Protein AF-A0AA92UPF1-F1 (afdb_monomer_lite)

pLDDT: mean 90.96, std 10.11, range [48.41, 98.62]

Sequence (179 aa):
MKDSLWGAYSASGNKIIPLSYKKIVLPSERGCQDFWVMKSDSLFYHFNVTSQKIYDLGYEAVANFSKGIAHVRPVGMKIENSEVNRSQLFAPNTNHKDIASVNPEGRRECFGYLVNTNDVVLFDLPVSTTYVELVMEQLKKRGNRKLTEAEKKNILLDITKENRSYDLNSVLDEDEWNY

Organism: NCBI:txid165179

Secondary structure (DSSP, 8-state):
-BTTBEEEE-TTS-EEEEEEESEEEPPSSTT--EEEEE-TTS-EEEEETTTTEEEEEEEEEEPPPBTTEEEEEETT------HHHHHTTS-TT--HHHHHT--GGGGGGGEEEEEETTS-EEEEEEEETTTHHHHHHHHHHTTTPPPPHHHHHHHHHHHHGGG----TTS---GGG---

Structure (mmCIF, N/CA/C/O backbone):
dat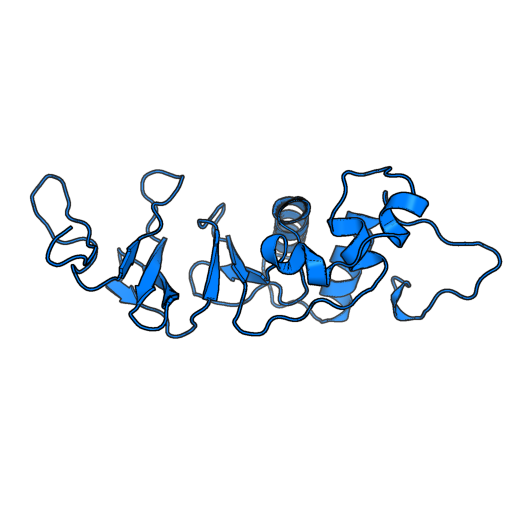a_AF-A0AA92UPF1-F1
#
_entry.id   AF-A0AA92UPF1-F1
#
loop_
_atom_site.group_PDB
_atom_site.id
_atom_site.type_symbol
_atom_site.label_atom_id
_atom_site.label_alt_id
_atom_site.label_comp_id
_atom_site.label_asym_id
_atom_site.label_entity_id
_atom_site.label_seq_id
_atom_site.pdbx_PDB_ins_code
_atom_site.Cartn_x
_atom_site.Cartn_y
_atom_site.Cartn_z
_atom_site.occupancy
_atom_site.B_iso_or_equiv
_atom_site.auth_seq_id
_atom_site.auth_comp_id
_atom_site.auth_asym_id
_atom_site.auth_atom_id
_atom_site.pdbx_PDB_model_num
ATOM 1 N N . MET A 1 1 ? -4.253 5.694 26.570 1.00 72.94 1 MET A N 1
ATOM 2 C CA . MET A 1 1 ? -3.942 4.252 26.653 1.00 72.94 1 MET A CA 1
ATOM 3 C C . MET A 1 1 ? -4.446 3.744 27.991 1.00 72.94 1 MET A C 1
ATOM 5 O O . MET A 1 1 ? -4.308 4.466 28.971 1.00 72.94 1 MET A O 1
ATOM 9 N N . LYS A 1 2 ? -5.051 2.560 28.033 1.00 77.62 2 LYS A N 1
ATOM 10 C CA . LYS A 1 2 ? -5.437 1.876 29.277 1.00 77.62 2 LYS A CA 1
ATOM 11 C C . LYS A 1 2 ? -5.239 0.385 29.053 1.00 77.62 2 LYS A C 1
ATOM 13 O O . LYS A 1 2 ? -5.556 -0.083 27.966 1.00 77.62 2 LYS A O 1
ATOM 18 N N . ASP A 1 3 ? -4.681 -0.328 30.024 1.00 87.69 3 ASP A N 1
ATOM 19 C CA . ASP A 1 3 ? -4.462 -1.781 29.939 1.00 87.69 3 ASP A CA 1
ATOM 20 C C . ASP A 1 3 ? -3.668 -2.200 28.683 1.00 87.69 3 ASP A C 1
ATOM 22 O O . ASP A 1 3 ? -3.914 -3.228 28.058 1.00 87.69 3 ASP A O 1
ATOM 26 N N . SER A 1 4 ? -2.713 -1.357 28.276 1.00 89.06 4 SER A N 1
ATOM 27 C CA . SER A 1 4 ? -1.938 -1.481 27.030 1.00 89.06 4 SER A CA 1
ATOM 28 C C . SER A 1 4 ? -2.751 -1.440 25.727 1.00 89.06 4 SER A C 1
ATOM 30 O O . SER A 1 4 ? -2.228 -1.750 24.656 1.00 89.06 4 SER A O 1
ATOM 32 N N . LEU A 1 5 ? -4.016 -1.030 25.798 1.00 93.69 5 LEU A N 1
ATOM 33 C CA . LEU A 1 5 ? -4.880 -0.796 24.652 1.00 93.69 5 LEU A CA 1
ATOM 34 C C . LEU A 1 5 ? -4.952 0.694 24.316 1.00 93.69 5 LEU A C 1
ATOM 36 O O . LEU A 1 5 ? -4.887 1.590 25.170 1.00 93.69 5 LEU A O 1
ATOM 40 N N . TRP A 1 6 ? -5.095 0.941 23.026 1.00 93.88 6 TRP A N 1
ATOM 41 C CA . TRP A 1 6 ?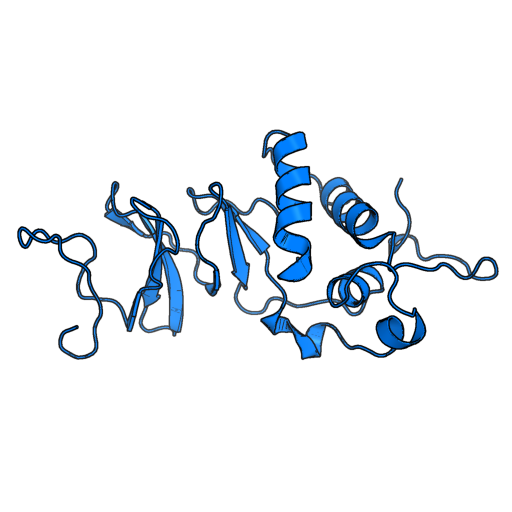 -5.201 2.233 22.386 1.00 93.88 6 TRP A CA 1
ATOM 42 C C . TRP A 1 6 ? -6.642 2.475 21.950 1.00 93.88 6 TRP A C 1
ATOM 44 O O . TRP A 1 6 ? -7.365 1.560 21.563 1.00 93.88 6 TRP A O 1
ATOM 54 N N . GLY A 1 7 ? -7.028 3.739 22.055 1.00 93.31 7 GLY A N 1
ATOM 55 C CA . GLY A 1 7 ? -8.305 4.321 21.671 1.00 93.31 7 GLY A CA 1
ATOM 56 C C . GLY A 1 7 ? -8.109 5.832 21.562 1.00 93.31 7 GLY A C 1
ATOM 57 O O . GLY A 1 7 ? -7.074 6.352 21.995 1.00 93.31 7 GLY A O 1
ATOM 58 N N . ALA A 1 8 ? -9.087 6.536 21.008 1.00 90.62 8 ALA A N 1
ATOM 59 C CA . ALA A 1 8 ? -9.037 7.983 20.831 1.00 90.62 8 ALA A CA 1
ATOM 60 C C . ALA A 1 8 ? -10.328 8.618 21.343 1.00 90.62 8 ALA A C 1
ATOM 62 O O . ALA A 1 8 ? -11.417 8.085 21.124 1.00 90.62 8 ALA A O 1
ATOM 63 N N . TYR A 1 9 ? -10.195 9.762 22.006 1.00 89.75 9 TYR A N 1
ATOM 64 C CA . TYR A 1 9 ? -11.305 10.563 22.509 1.00 89.75 9 TYR A CA 1
ATOM 65 C C . TYR A 1 9 ? -11.150 12.003 22.020 1.00 89.75 9 TYR A C 1
ATOM 67 O O . TYR A 1 9 ? -10.029 12.480 21.836 1.00 89.75 9 TYR A O 1
ATOM 75 N N . SER A 1 10 ? -12.265 12.696 21.806 1.00 86.38 10 SER A N 1
ATOM 76 C CA . SER A 1 10 ? -12.273 14.135 21.562 1.00 86.38 10 SER A CA 1
ATOM 77 C C . SER A 1 10 ? -11.866 14.893 22.828 1.00 86.38 10 SER A C 1
ATOM 79 O O . SER A 1 10 ? -11.920 14.361 23.939 1.00 86.38 10 SER A O 1
ATOM 81 N N . ALA A 1 11 ? -11.543 16.179 22.677 1.00 85.56 11 ALA A N 1
ATOM 82 C CA . ALA A 1 11 ? -11.290 17.066 23.815 1.00 85.56 11 ALA A CA 1
ATOM 83 C C . ALA A 1 11 ? -12.493 17.174 24.775 1.00 85.56 11 ALA A C 1
ATOM 85 O O . ALA A 1 11 ? -12.310 17.384 25.968 1.00 85.56 11 ALA A O 1
ATOM 86 N N . SER A 1 12 ? -13.718 16.983 24.270 1.00 90.88 12 SER A N 1
ATOM 87 C CA . SER A 1 12 ? -14.953 16.942 25.065 1.00 90.88 12 SER A CA 1
ATOM 88 C C . SER A 1 12 ? -15.221 15.586 25.734 1.00 90.88 12 SER A C 1
ATOM 90 O O . SER A 1 12 ? -16.276 15.406 26.334 1.00 90.88 12 SER A O 1
ATOM 92 N N . GLY A 1 13 ? -14.308 14.617 25.610 1.00 86.69 13 GLY A N 1
ATOM 93 C CA . GLY A 1 13 ? -14.442 13.281 26.197 1.00 86.69 13 GLY A CA 1
ATOM 94 C C . GLY A 1 13 ? -15.277 12.294 25.375 1.00 86.69 13 GLY A C 1
ATOM 95 O O . GLY A 1 13 ? -15.517 11.177 25.832 1.00 86.69 13 GLY A O 1
ATOM 96 N N . ASN A 1 14 ? -15.694 12.648 24.155 1.00 88.56 14 ASN A N 1
ATOM 97 C CA . ASN A 1 14 ? -16.444 11.735 23.290 1.00 88.56 14 ASN A CA 1
ATOM 98 C C . ASN A 1 14 ? -15.509 10.687 22.688 1.00 88.56 14 ASN A C 1
ATOM 100 O O . ASN A 1 14 ? -14.428 11.011 22.205 1.00 88.56 14 ASN A O 1
ATOM 104 N N . LYS A 1 15 ? -15.926 9.423 22.680 1.00 89.81 15 LYS A N 1
ATOM 105 C CA . LYS A 1 15 ? -15.147 8.328 22.091 1.00 89.81 15 LYS A CA 1
ATOM 106 C C . LYS A 1 15 ? -15.125 8.456 20.562 1.00 89.81 15 LYS A C 1
ATOM 108 O O . LYS A 1 15 ? -16.181 8.483 19.945 1.00 89.81 15 LYS A O 1
ATOM 113 N N . ILE A 1 16 ? -13.930 8.513 19.976 1.00 92.12 16 ILE A N 1
ATOM 114 C CA . ILE A 1 16 ? -13.694 8.563 18.520 1.00 92.12 16 ILE A CA 1
ATOM 115 C C . ILE A 1 16 ? -13.262 7.185 18.011 1.00 92.12 16 ILE A C 1
ATOM 117 O O . ILE A 1 16 ? -13.801 6.688 17.029 1.00 92.12 16 ILE A O 1
ATOM 121 N N . ILE A 1 17 ? -12.301 6.560 18.700 1.00 93.56 17 ILE A N 1
ATOM 122 C CA . ILE A 1 17 ? -11.833 5.197 18.420 1.00 93.56 17 ILE A CA 1
ATOM 123 C C . ILE A 1 17 ? -11.965 4.380 19.711 1.00 93.56 17 ILE A C 1
ATOM 125 O O . ILE A 1 17 ? -11.463 4.822 20.753 1.00 93.56 17 ILE A O 1
ATOM 129 N N . PRO A 1 18 ? -12.607 3.197 19.677 1.00 92.56 18 PRO A N 1
ATOM 130 C CA . PRO A 1 18 ? -12.701 2.310 20.830 1.00 92.56 18 PRO A CA 1
ATOM 131 C C . PRO A 1 18 ? -11.346 1.970 21.459 1.00 92.56 18 PRO A C 1
ATOM 133 O O . PRO A 1 18 ? -10.344 1.804 20.772 1.00 92.56 18 PRO A O 1
ATOM 136 N N . LEU A 1 19 ? -11.328 1.842 22.788 1.00 92.44 19 LEU A N 1
ATOM 137 C CA . LEU A 1 19 ? -10.153 1.447 23.568 1.00 92.44 19 LEU A CA 1
ATOM 138 C C . LEU A 1 19 ? -9.968 -0.078 23.527 1.00 92.44 19 LEU A C 1
ATOM 140 O O . LEU A 1 19 ? -10.140 -0.754 24.536 1.00 92.44 19 LEU A O 1
ATOM 144 N N . SER A 1 20 ? -9.704 -0.617 22.340 1.00 94.31 20 SER A N 1
ATOM 145 C CA . SER A 1 20 ? -9.681 -2.065 22.074 1.00 94.31 20 SER A CA 1
ATOM 146 C C . SER A 1 20 ? -8.499 -2.522 21.217 1.00 94.31 20 SER A C 1
ATOM 148 O O . SER A 1 20 ? -8.378 -3.711 20.934 1.00 94.31 20 SER A O 1
ATOM 150 N N . TYR A 1 21 ? -7.629 -1.605 20.788 1.00 96.06 21 TYR A N 1
ATOM 151 C CA . TYR A 1 21 ? -6.591 -1.890 19.793 1.00 96.06 21 TYR A CA 1
ATOM 152 C C . TYR A 1 21 ? -5.195 -1.917 20.408 1.00 96.06 21 TYR A C 1
ATOM 154 O O . TYR A 1 21 ? -4.917 -1.207 21.367 1.00 96.06 21 TYR A O 1
ATOM 162 N N . LYS A 1 22 ? -4.282 -2.714 19.853 1.00 96.94 22 LYS A N 1
ATOM 163 C CA . LYS A 1 22 ? -2.886 -2.781 20.319 1.00 96.94 22 LYS A CA 1
ATOM 164 C C . LYS A 1 22 ? -2.075 -1.553 19.923 1.00 96.94 22 LYS A C 1
ATOM 166 O O . LYS A 1 22 ? -1.153 -1.170 20.637 1.00 96.94 22 LYS A O 1
ATOM 171 N N . LYS A 1 23 ? -2.435 -0.926 18.805 1.00 95.94 23 LYS A N 1
ATOM 172 C CA . LYS A 1 23 ? -1.808 0.289 18.283 1.00 95.94 23 LYS A CA 1
ATOM 173 C C . LYS A 1 23 ? -2.810 1.055 17.426 1.00 95.94 23 LYS A C 1
ATOM 175 O O . LYS A 1 23 ? -3.689 0.449 16.820 1.00 95.94 23 LYS A O 1
ATOM 180 N N . ILE A 1 24 ? -2.649 2.371 17.356 1.00 95.81 24 ILE A N 1
ATOM 181 C CA . ILE A 1 24 ? -3.310 3.232 16.371 1.00 95.81 24 ILE A CA 1
ATOM 182 C C . ILE A 1 24 ? -2.202 3.963 15.613 1.00 95.81 24 ILE A C 1
ATOM 184 O O . ILE A 1 24 ? -1.291 4.509 16.239 1.00 95.81 24 ILE A O 1
ATOM 188 N N . VAL A 1 25 ? -2.250 3.950 14.283 1.00 95.31 25 VAL A N 1
ATOM 189 C CA . VAL A 1 25 ? -1.392 4.801 13.451 1.00 95.31 25 VAL A CA 1
ATOM 190 C C . VAL A 1 25 ? -2.065 6.160 13.357 1.00 95.31 25 VAL A C 1
ATOM 192 O O . VAL A 1 25 ? -3.206 6.269 12.909 1.00 95.31 25 VAL A O 1
ATOM 195 N N . LEU A 1 26 ? -1.377 7.187 13.850 1.00 90.12 26 LEU A N 1
ATOM 196 C CA . LEU A 1 26 ? -1.898 8.544 13.816 1.00 90.12 26 LEU A CA 1
ATOM 197 C C . LEU A 1 26 ? -1.763 9.108 12.394 1.00 90.12 26 LEU A C 1
ATOM 199 O O . LEU A 1 26 ? -0.669 9.020 11.822 1.00 90.12 26 LEU A O 1
ATOM 203 N N . PRO A 1 27 ? -2.833 9.701 11.836 1.00 86.38 27 PRO A N 1
ATOM 204 C CA . PRO A 1 27 ? -2.790 10.316 10.523 1.00 86.38 27 PRO A CA 1
ATOM 205 C C . PRO A 1 27 ? -1.808 11.488 10.521 1.00 86.38 27 PRO A C 1
ATOM 207 O O . PRO A 1 27 ? -1.659 12.203 11.513 1.00 86.38 27 PRO A O 1
ATOM 210 N N . SER A 1 28 ? -1.145 11.690 9.386 1.00 85.25 28 SER A N 1
ATOM 211 C CA . SER A 1 28 ? -0.236 12.817 9.155 1.00 85.25 28 SER A CA 1
ATOM 212 C C . SER A 1 28 ? -0.977 14.124 8.865 1.00 85.25 28 SER A C 1
ATOM 214 O O . SER A 1 28 ? -0.413 15.201 9.038 1.00 85.25 28 SER A O 1
ATOM 216 N N . GLU A 1 29 ? -2.238 14.039 8.442 1.00 83.69 29 GLU A N 1
ATOM 217 C CA . GLU A 1 29 ? -3.078 15.179 8.082 1.00 83.69 29 GLU A CA 1
ATOM 218 C C . GLU A 1 29 ? -4.171 15.410 9.146 1.00 83.69 29 GLU A C 1
ATOM 220 O O . GLU A 1 29 ? -4.653 14.484 9.808 1.00 83.69 29 GLU A O 1
ATOM 225 N N . ARG A 1 30 ? -4.561 16.675 9.353 1.00 83.00 30 ARG A N 1
ATOM 226 C CA . ARG A 1 30 ? -5.640 17.026 10.292 1.00 83.00 30 ARG A CA 1
ATOM 227 C C . ARG A 1 30 ? -7.000 16.690 9.688 1.00 83.00 30 ARG A C 1
ATOM 229 O O . ARG A 1 30 ? -7.217 16.880 8.500 1.00 83.00 30 ARG A O 1
ATOM 236 N N . GLY A 1 31 ? -7.942 16.280 10.535 1.00 83.06 31 GLY A N 1
ATOM 237 C CA . GLY A 1 31 ? -9.321 16.020 10.108 1.00 83.06 31 GLY A CA 1
ATOM 238 C C . GLY A 1 31 ? -9.500 14.734 9.297 1.00 83.06 31 GLY A C 1
ATOM 239 O O . GLY A 1 31 ? -10.574 14.531 8.735 1.00 83.06 31 GLY A O 1
ATOM 240 N N . CYS A 1 32 ? -8.485 13.863 9.247 1.00 87.88 32 CYS A N 1
ATOM 241 C CA . CYS A 1 32 ? -8.613 12.550 8.627 1.00 87.88 32 CYS A CA 1
ATOM 242 C C . CYS A 1 32 ? -9.728 11.736 9.273 1.00 87.88 32 CYS A C 1
ATOM 244 O O . CYS A 1 32 ? -9.895 11.736 10.494 1.00 87.88 32 CYS A O 1
ATOM 246 N N . GLN A 1 33 ? -10.458 11.015 8.427 1.00 93.56 33 GLN A N 1
ATOM 247 C CA . GLN A 1 33 ? -11.506 10.096 8.854 1.00 93.56 33 GLN A CA 1
ATOM 248 C C . GLN A 1 33 ? -11.011 8.647 8.884 1.00 93.56 33 GLN A C 1
ATOM 250 O O . GLN A 1 33 ? -11.618 7.801 9.533 1.00 93.56 33 GLN A O 1
ATOM 255 N N . ASP A 1 34 ? -9.895 8.374 8.215 1.00 95.75 34 ASP A N 1
ATOM 256 C CA . ASP A 1 34 ? -9.373 7.038 7.972 1.00 95.75 34 ASP A CA 1
ATOM 257 C C . ASP A 1 34 ? -8.098 6.808 8.780 1.00 95.75 34 ASP A C 1
ATOM 259 O O . ASP A 1 34 ? -7.128 7.563 8.689 1.00 95.75 34 ASP A O 1
ATOM 263 N N . PHE A 1 35 ? -8.129 5.765 9.602 1.00 96.56 35 PHE A N 1
ATOM 264 C CA . PHE A 1 35 ? -7.074 5.401 10.538 1.00 96.56 35 PHE A CA 1
ATOM 265 C C . PHE A 1 35 ? -6.697 3.940 10.344 1.00 96.56 35 PHE A C 1
ATOM 267 O O . PHE A 1 35 ? -7.523 3.121 9.946 1.00 96.56 35 PHE A O 1
ATOM 274 N N . TRP A 1 36 ? -5.470 3.597 10.723 1.00 97.81 36 TRP A N 1
ATOM 275 C CA . TRP A 1 36 ? -5.073 2.203 10.876 1.00 97.81 36 TRP A CA 1
ATOM 276 C C . TRP A 1 36 ? -5.051 1.820 12.346 1.00 97.81 36 TRP A C 1
ATOM 278 O O . TRP A 1 36 ? -4.413 2.484 13.167 1.00 97.81 36 TRP A O 1
ATOM 288 N N . VAL A 1 37 ? -5.720 0.723 12.678 1.00 97.69 37 VAL A N 1
ATOM 289 C CA . VAL A 1 37 ? -5.753 0.162 14.029 1.00 97.69 37 VAL A CA 1
ATOM 290 C C . VAL A 1 37 ? -5.193 -1.253 14.012 1.00 97.69 37 VAL A C 1
ATOM 292 O O . VAL A 1 37 ? -5.520 -2.045 13.137 1.00 97.69 37 VAL A O 1
ATOM 295 N N . MET A 1 38 ? -4.328 -1.583 14.966 1.00 98.06 38 MET A N 1
ATOM 296 C CA . MET A 1 38 ? -3.745 -2.920 15.074 1.00 98.06 38 MET A CA 1
ATOM 297 C C . MET A 1 38 ? -4.563 -3.782 16.035 1.00 98.06 38 MET A C 1
ATOM 299 O O . MET A 1 38 ? -4.809 -3.368 17.176 1.00 98.06 38 MET A O 1
ATOM 303 N N . LYS A 1 39 ? -4.959 -4.981 15.600 1.00 96.06 39 LYS A N 1
ATOM 304 C CA . LYS A 1 39 ? -5.641 -5.971 16.451 1.00 96.06 39 LYS A CA 1
ATOM 305 C C . LYS A 1 39 ? -4.624 -6.895 17.142 1.00 96.06 39 LYS A C 1
ATOM 307 O O . LYS A 1 39 ? -3.417 -6.668 17.115 1.00 96.06 39 LYS A O 1
ATOM 312 N N . SER A 1 40 ? -5.115 -7.904 17.857 1.00 95.69 40 SER A N 1
ATOM 313 C CA . SER A 1 40 ? -4.289 -8.860 18.609 1.00 95.69 40 SER A CA 1
ATOM 314 C C . SER A 1 40 ? -3.460 -9.799 17.732 1.00 95.69 40 SER A C 1
ATOM 316 O O . SER A 1 40 ? -2.469 -10.340 18.205 1.00 95.69 40 SER A O 1
ATOM 318 N N . ASP A 1 41 ? -3.849 -9.978 16.474 1.00 96.81 41 ASP A N 1
ATOM 319 C CA . ASP A 1 41 ? -3.129 -10.754 15.456 1.00 96.81 41 ASP A CA 1
ATOM 320 C C . ASP A 1 41 ? -1.916 -10.012 14.871 1.00 96.81 41 ASP A C 1
ATOM 322 O O . ASP A 1 41 ? -1.246 -10.533 13.986 1.00 96.81 41 ASP A O 1
ATOM 326 N N . SER A 1 42 ? -1.612 -8.811 15.379 1.00 96.81 42 SER A N 1
ATOM 327 C CA . SER A 1 42 ? -0.515 -7.954 14.916 1.00 96.81 42 SER A CA 1
ATOM 328 C C . SER A 1 42 ? -0.674 -7.427 13.484 1.00 96.81 42 SER A C 1
ATOM 330 O O . SER A 1 42 ? 0.282 -6.882 12.935 1.00 96.81 42 SER A O 1
ATOM 332 N N . LEU A 1 43 ? -1.877 -7.513 12.906 1.00 98.44 43 LEU A N 1
ATOM 333 C CA . LEU A 1 43 ? -2.216 -6.893 11.627 1.00 98.44 43 LEU A CA 1
ATOM 334 C C . LEU A 1 43 ? -2.903 -5.542 11.832 1.00 98.44 43 LEU A C 1
ATOM 336 O O . LEU A 1 43 ? -3.584 -5.299 12.836 1.00 98.44 43 LEU A O 1
ATOM 340 N N . PHE A 1 44 ? -2.714 -4.656 10.860 1.00 98.56 44 PHE A N 1
ATOM 341 C CA . PHE 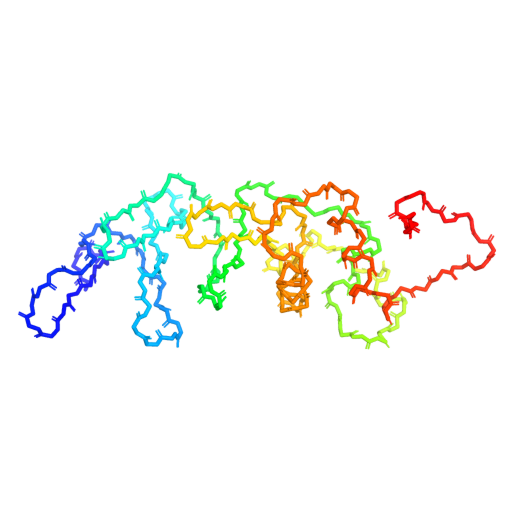A 1 44 ? -3.356 -3.354 10.767 1.00 98.56 44 PHE A CA 1
ATOM 342 C C . PHE A 1 44 ? -4.635 -3.443 9.943 1.00 98.56 44 PHE A C 1
ATOM 344 O O . PHE A 1 44 ? -4.640 -4.008 8.856 1.00 98.56 44 PHE A O 1
ATOM 351 N N . TYR A 1 45 ? -5.693 -2.823 10.450 1.00 98.31 45 TYR A N 1
ATOM 352 C CA . TYR A 1 45 ? -7.019 -2.790 9.849 1.00 98.31 45 TYR A CA 1
ATOM 353 C C . TYR A 1 45 ? -7.453 -1.349 9.634 1.00 98.31 45 TYR A C 1
ATOM 355 O O . TYR A 1 45 ? -7.198 -0.485 10.482 1.00 98.31 45 TYR A O 1
ATOM 363 N N . HIS A 1 46 ? -8.119 -1.094 8.511 1.00 98.00 46 HIS A N 1
ATOM 364 C CA . HIS A 1 46 ? -8.673 0.218 8.214 1.00 98.00 46 HIS A CA 1
ATOM 365 C C . HIS A 1 46 ? -9.890 0.474 9.108 1.00 98.00 46 HIS A C 1
ATOM 367 O O . HIS A 1 46 ? -10.821 -0.331 9.175 1.00 98.00 46 HIS A O 1
ATOM 373 N N . PHE A 1 47 ? -9.873 1.595 9.822 1.00 97.31 47 PHE A N 1
ATOM 374 C CA . PHE A 1 47 ? -10.971 2.084 10.642 1.00 97.31 47 PHE A CA 1
ATOM 375 C C . PHE A 1 47 ? -11.387 3.475 10.171 1.00 97.31 47 PHE A C 1
ATOM 377 O O . PHE A 1 47 ? -10.575 4.402 10.161 1.00 97.31 47 PHE A O 1
ATOM 384 N N . ASN A 1 48 ? -12.662 3.638 9.833 1.00 96.50 48 ASN A N 1
ATOM 385 C CA . ASN A 1 48 ? -13.231 4.933 9.494 1.00 96.50 48 ASN A CA 1
ATOM 386 C C . ASN A 1 48 ? -13.982 5.508 10.707 1.00 96.50 48 ASN A C 1
ATOM 388 O O . ASN A 1 48 ? -14.996 4.959 11.138 1.00 96.50 48 ASN A O 1
ATOM 392 N N . VAL A 1 49 ? -13.507 6.627 11.263 1.00 94.06 49 VAL A N 1
ATOM 393 C CA . VAL A 1 49 ? -14.061 7.208 12.502 1.00 94.06 49 VAL A CA 1
ATOM 394 C C . VAL A 1 49 ? -15.445 7.823 12.316 1.00 94.06 49 VAL A C 1
ATOM 396 O O . VAL A 1 49 ? -16.206 7.889 13.277 1.00 94.06 49 VAL A O 1
ATOM 399 N N . THR A 1 50 ? -15.802 8.257 11.107 1.00 92.94 50 THR A N 1
ATOM 400 C CA . THR A 1 50 ? -17.112 8.872 10.845 1.00 92.94 50 THR A CA 1
ATOM 401 C C . THR A 1 50 ? -18.211 7.817 10.827 1.00 92.94 50 THR A C 1
ATOM 403 O O . THR A 1 50 ? -19.231 7.967 11.492 1.00 92.94 50 THR A O 1
ATOM 406 N N . SER A 1 51 ? -17.988 6.726 10.094 1.00 94.94 51 SER A N 1
ATOM 407 C CA . SER A 1 51 ? -18.929 5.601 10.006 1.00 94.94 51 SER A CA 1
ATOM 408 C C . SER A 1 51 ? -18.789 4.596 11.151 1.00 94.94 51 SER A C 1
ATOM 410 O O . SER A 1 51 ? -19.629 3.710 11.278 1.00 94.94 51 SER A O 1
ATOM 412 N N . GLN A 1 52 ? -17.730 4.709 11.965 1.00 94.00 52 GLN A N 1
ATOM 413 C CA . GLN A 1 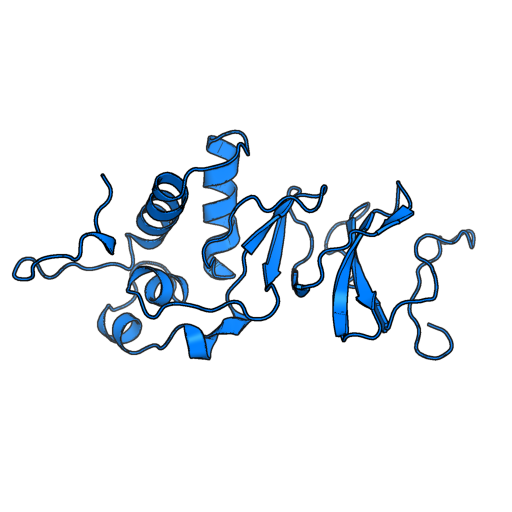52 ? -17.331 3.720 12.977 1.00 94.00 52 GLN A CA 1
ATOM 414 C C . GLN A 1 52 ? -17.115 2.309 12.392 1.00 94.00 52 GLN A C 1
ATOM 416 O O . GLN A 1 52 ? -17.178 1.309 13.109 1.00 94.00 52 GLN A O 1
ATOM 421 N N . LYS A 1 53 ? -16.852 2.218 11.083 1.00 95.88 53 LYS A N 1
ATOM 422 C CA . LYS A 1 53 ? -16.635 0.959 10.373 1.00 95.88 53 LYS A CA 1
ATOM 423 C C . LYS A 1 53 ? -15.183 0.518 10.507 1.00 95.88 53 LYS A C 1
ATOM 425 O O . LYS A 1 53 ? -14.268 1.308 10.285 1.00 95.88 53 LYS A O 1
ATOM 430 N N . ILE A 1 54 ? -14.990 -0.765 10.798 1.00 97.00 54 ILE A N 1
ATOM 431 C CA . ILE A 1 54 ? -13.717 -1.461 10.622 1.00 97.00 54 ILE A CA 1
ATOM 432 C C . ILE A 1 54 ? -13.824 -2.385 9.412 1.00 97.00 54 ILE A C 1
ATOM 434 O O . ILE A 1 54 ? -14.858 -3.025 9.224 1.00 97.00 54 ILE A O 1
ATOM 438 N N . TYR A 1 55 ? -12.787 -2.420 8.585 1.00 97.31 55 TYR A N 1
ATOM 439 C CA . TYR A 1 55 ? -12.706 -3.337 7.454 1.00 97.31 55 TYR A CA 1
ATOM 440 C C . TYR A 1 55 ? -12.028 -4.650 7.862 1.00 97.31 55 TYR A C 1
ATOM 442 O O . TYR A 1 55 ? -11.327 -4.718 8.878 1.00 97.31 55 TYR A O 1
ATOM 450 N N . ASP A 1 56 ? -12.287 -5.703 7.090 1.00 95.81 56 ASP A N 1
ATOM 451 C CA . ASP A 1 56 ? -11.898 -7.073 7.438 1.00 95.81 56 ASP A CA 1
ATOM 452 C C . ASP A 1 56 ? -10.507 -7.457 6.926 1.00 95.81 56 ASP A C 1
ATOM 454 O O . ASP A 1 56 ? -9.920 -8.411 7.435 1.00 95.81 56 ASP A O 1
ATOM 458 N N . LEU A 1 57 ? -9.960 -6.731 5.945 1.00 96.50 57 LEU A N 1
ATOM 459 C CA . LEU A 1 57 ? -8.645 -7.035 5.395 1.00 96.50 57 LEU A CA 1
ATOM 460 C C . LEU A 1 57 ? -7.542 -6.477 6.307 1.00 96.50 57 LEU A C 1
ATOM 462 O O . LEU A 1 57 ? -7.498 -5.288 6.620 1.00 96.50 57 LEU A O 1
ATOM 466 N N . GLY A 1 58 ? -6.670 -7.375 6.769 1.00 97.75 58 GLY A N 1
ATOM 467 C CA . GLY A 1 58 ? -5.530 -7.055 7.623 1.00 97.75 58 GLY A CA 1
ATOM 468 C C . GLY A 1 58 ? -4.222 -6.960 6.835 1.00 97.75 58 GLY A C 1
ATOM 469 O O . GLY A 1 58 ? -3.944 -7.791 5.969 1.00 97.75 58 GLY A O 1
ATOM 470 N N . TYR A 1 59 ? -3.386 -5.981 7.181 1.00 98.44 59 TYR A N 1
ATOM 471 C CA . TYR A 1 59 ? -2.091 -5.723 6.545 1.00 98.44 59 TYR A CA 1
ATOM 472 C C . TYR A 1 59 ? -0.937 -5.814 7.549 1.00 98.44 59 TYR A C 1
ATOM 474 O O . TYR A 1 59 ? -1.079 -5.446 8.714 1.00 98.44 59 TYR A O 1
ATOM 482 N N . GLU A 1 60 ? 0.235 -6.267 7.106 1.00 98.06 60 GLU A N 1
ATOM 483 C CA . GLU A 1 60 ? 1.442 -6.371 7.944 1.00 98.06 60 GLU A CA 1
ATOM 484 C C . GLU A 1 60 ? 2.087 -5.005 8.207 1.00 98.06 60 GLU A C 1
ATOM 486 O O . GLU A 1 60 ? 2.726 -4.788 9.236 1.00 98.06 60 GLU A O 1
ATOM 491 N N . ALA A 1 61 ? 1.969 -4.089 7.248 1.00 97.75 61 ALA A N 1
ATOM 492 C CA . ALA A 1 61 ? 2.473 -2.728 7.349 1.00 97.75 61 ALA A CA 1
ATOM 493 C C . ALA A 1 61 ? 1.575 -1.782 6.558 1.00 97.75 61 ALA A C 1
ATOM 495 O O . ALA A 1 61 ? 0.970 -2.176 5.564 1.00 97.75 61 ALA A O 1
ATOM 496 N N . VAL A 1 62 ? 1.491 -0.537 7.013 1.00 98.25 62 VAL A N 1
ATOM 497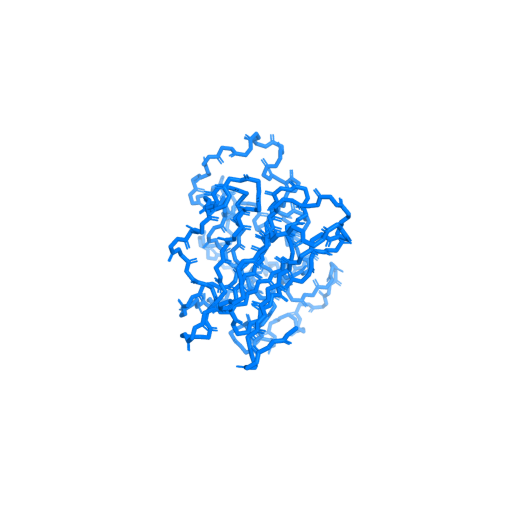 C CA . VAL A 1 62 ? 0.598 0.476 6.452 1.00 98.25 62 VAL A CA 1
ATOM 498 C C . VAL A 1 62 ? 1.241 1.854 6.553 1.00 98.25 62 VAL A C 1
ATOM 500 O O . VAL A 1 62 ? 1.878 2.180 7.559 1.00 98.25 62 VAL A O 1
ATOM 503 N N . ALA A 1 63 ? 1.043 2.668 5.525 1.00 96.94 63 ALA A N 1
ATOM 504 C CA . ALA A 1 63 ? 1.254 4.107 5.547 1.00 96.94 63 ALA A CA 1
ATOM 505 C C . ALA A 1 63 ? -0.086 4.829 5.761 1.00 96.94 63 ALA A C 1
ATOM 507 O O . ALA A 1 63 ? -1.156 4.284 5.487 1.00 96.94 63 ALA A O 1
ATOM 508 N N . ASN A 1 64 ? -0.039 6.072 6.242 1.00 96.44 64 ASN A N 1
ATOM 509 C CA . ASN A 1 64 ? -1.240 6.901 6.340 1.00 96.44 64 ASN A CA 1
ATOM 510 C C . ASN A 1 64 ? -1.892 7.097 4.966 1.00 96.44 64 ASN A C 1
ATOM 512 O O . ASN A 1 64 ? -1.205 7.152 3.947 1.00 96.44 64 ASN A O 1
ATOM 516 N N . PHE A 1 65 ? -3.216 7.252 4.954 1.00 95.12 65 PHE A N 1
ATOM 517 C CA . PHE A 1 65 ? -3.912 7.707 3.758 1.00 95.12 65 PHE A CA 1
ATOM 518 C C . PHE A 1 65 ? -3.413 9.104 3.381 1.00 95.12 65 PHE A C 1
ATOM 520 O O . PHE A 1 65 ? -3.410 10.009 4.214 1.00 95.12 65 PHE A O 1
ATOM 527 N N . SER A 1 66 ? -3.032 9.278 2.120 1.00 92.56 66 SER A N 1
ATOM 528 C CA . SER A 1 66 ? -2.748 10.571 1.506 1.00 92.56 66 SER A CA 1
ATOM 529 C C . SER A 1 66 ? -3.493 10.658 0.182 1.00 92.56 66 SER A C 1
ATOM 531 O O . SER A 1 66 ? -3.523 9.703 -0.595 1.00 92.56 66 SER A O 1
ATOM 533 N N . LYS A 1 67 ? -4.168 11.787 -0.067 1.00 91.00 67 LYS A N 1
ATOM 534 C CA . LYS A 1 67 ? -5.018 11.983 -1.262 1.00 91.00 67 LYS A CA 1
ATOM 535 C C . LYS A 1 67 ? -6.028 10.831 -1.473 1.00 91.00 67 LYS A C 1
ATOM 537 O O . LYS A 1 67 ? -6.349 10.479 -2.605 1.00 91.00 67 LYS A O 1
ATOM 542 N N . GLY A 1 68 ? -6.519 10.244 -0.376 1.00 92.19 68 GLY A N 1
ATOM 543 C CA . GLY A 1 68 ? -7.490 9.144 -0.379 1.00 92.19 68 GLY A CA 1
ATOM 544 C C . GLY A 1 68 ? -6.925 7.755 -0.702 1.00 92.19 68 GLY A C 1
ATOM 545 O O . GLY A 1 68 ? -7.710 6.836 -0.930 1.00 92.19 68 GLY A O 1
ATOM 546 N N . ILE A 1 69 ? -5.599 7.589 -0.734 1.00 95.12 69 ILE A N 1
ATOM 547 C CA . ILE A 1 69 ? -4.921 6.319 -1.024 1.00 95.12 69 ILE A CA 1
ATOM 548 C C . ILE A 1 69 ? -3.898 6.030 0.075 1.00 95.12 69 ILE A C 1
ATOM 550 O O . ILE A 1 69 ? -3.209 6.936 0.538 1.00 95.12 69 ILE A O 1
ATOM 554 N N . ALA A 1 70 ? -3.784 4.774 0.489 1.00 97.12 70 ALA A N 1
ATOM 555 C CA . ALA A 1 70 ? -2.746 4.306 1.396 1.00 97.12 70 ALA A CA 1
ATOM 556 C C . ALA A 1 70 ? -1.876 3.246 0.721 1.00 97.12 70 ALA A C 1
ATOM 558 O O . ALA A 1 70 ? -2.360 2.428 -0.063 1.00 97.12 70 ALA A O 1
ATOM 559 N N . HIS A 1 71 ? -0.591 3.257 1.070 1.00 98.31 71 HIS A N 1
ATOM 560 C CA . HIS A 1 71 ? 0.352 2.197 0.737 1.00 98.31 71 HIS A CA 1
ATOM 561 C C . HIS A 1 71 ? 0.349 1.155 1.852 1.00 98.31 71 HIS A C 1
ATOM 563 O O . HIS A 1 71 ? 0.526 1.496 3.023 1.00 98.31 71 HIS A O 1
ATOM 569 N N . VAL A 1 72 ? 0.085 -0.100 1.506 1.00 98.62 72 VAL A N 1
ATOM 570 C CA . VAL A 1 72 ? -0.131 -1.179 2.474 1.00 98.62 72 VAL A CA 1
ATOM 571 C C . VAL A 1 72 ? 0.575 -2.445 2.030 1.00 98.62 72 VAL A C 1
ATOM 573 O O . VAL A 1 72 ? 0.570 -2.788 0.854 1.00 98.62 72 VAL A O 1
ATOM 576 N N . ARG A 1 73 ? 1.159 -3.189 2.961 1.00 98.25 73 ARG A N 1
ATOM 577 C CA . ARG A 1 73 ? 1.784 -4.477 2.666 1.00 98.25 73 ARG A CA 1
ATOM 578 C C . ARG A 1 73 ? 0.894 -5.613 3.165 1.00 98.25 73 ARG A C 1
ATOM 580 O O . ARG A 1 73 ? 0.749 -5.755 4.383 1.00 98.25 73 ARG A O 1
ATOM 587 N N . PRO A 1 74 ? 0.297 -6.422 2.275 1.00 97.44 74 PRO A N 1
ATOM 588 C CA . PRO A 1 74 ? -0.509 -7.561 2.691 1.00 97.44 74 PRO A CA 1
ATOM 589 C C . PRO A 1 74 ? 0.351 -8.703 3.232 1.00 97.44 74 PRO A C 1
ATOM 591 O O . PRO A 1 74 ? 1.557 -8.785 2.979 1.00 97.44 74 PRO A O 1
ATOM 594 N N . VAL A 1 75 ? -0.302 -9.601 3.970 1.00 96.31 75 VAL A N 1
ATOM 595 C CA . VAL A 1 75 ? 0.336 -10.799 4.519 1.00 96.31 75 VAL A CA 1
ATOM 596 C C . VAL A 1 75 ? 0.867 -11.682 3.400 1.00 96.31 75 VAL A C 1
ATOM 598 O O . VAL A 1 75 ? 0.151 -11.990 2.450 1.00 96.31 75 VAL A O 1
ATOM 601 N N . GLY A 1 76 ? 2.132 -12.089 3.514 1.00 94.69 76 GLY A N 1
ATOM 602 C CA . GLY A 1 76 ? 2.749 -12.999 2.547 1.00 94.69 76 GLY A CA 1
ATOM 603 C C . GLY A 1 76 ? 2.976 -12.411 1.150 1.00 94.69 76 GLY A C 1
ATOM 604 O O . GLY A 1 76 ? 3.212 -13.178 0.218 1.00 94.69 76 GLY A O 1
ATOM 605 N N . MET A 1 77 ? 2.924 -11.080 0.992 1.00 96.38 77 MET A N 1
ATOM 606 C CA . MET A 1 77 ? 3.344 -10.408 -0.242 1.00 96.38 77 MET A CA 1
ATOM 607 C C . MET A 1 77 ? 4.733 -10.900 -0.659 1.00 96.38 77 MET A C 1
ATOM 609 O O . MET A 1 77 ? 5.650 -10.869 0.163 1.00 96.38 77 MET A O 1
ATOM 613 N N . LYS A 1 78 ? 4.873 -11.306 -1.922 1.00 95.19 78 LYS A N 1
ATOM 614 C CA . LYS A 1 78 ? 6.143 -11.694 -2.544 1.00 95.19 78 LYS A CA 1
ATOM 615 C C . LYS A 1 78 ? 6.553 -10.652 -3.571 1.00 95.19 78 LYS A C 1
ATOM 617 O O . LYS A 1 78 ? 5.689 -10.098 -4.255 1.00 95.19 78 LYS A O 1
ATOM 622 N N . ILE A 1 79 ? 7.851 -10.425 -3.703 1.00 96.94 79 ILE A N 1
ATOM 623 C CA . ILE A 1 79 ? 8.411 -9.528 -4.706 1.00 96.94 79 ILE A CA 1
ATOM 624 C C . ILE A 1 79 ? 9.311 -10.341 -5.618 1.00 96.94 79 ILE A C 1
ATOM 626 O O . ILE A 1 79 ? 10.347 -10.868 -5.219 1.00 96.94 79 ILE A O 1
ATOM 630 N N . GLU A 1 80 ? 8.898 -10.440 -6.873 1.00 95.38 80 GLU A N 1
ATOM 631 C CA . GLU A 1 80 ? 9.714 -11.065 -7.898 1.00 95.38 80 GLU A CA 1
ATOM 632 C C . GLU A 1 80 ? 11.007 -10.276 -8.127 1.00 95.38 80 GLU A C 1
ATOM 634 O O . GLU A 1 80 ? 11.008 -9.041 -8.139 1.00 95.38 80 GLU A O 1
ATOM 639 N N . ASN A 1 81 ? 12.107 -10.993 -8.354 1.00 95.00 81 ASN A N 1
ATOM 640 C CA . ASN A 1 81 ? 13.397 -10.400 -8.684 1.00 95.00 81 ASN A CA 1
ATOM 641 C C . ASN A 1 81 ? 13.485 -10.007 -10.173 1.00 95.00 81 ASN A C 1
ATOM 643 O O . ASN A 1 81 ? 14.300 -10.549 -10.918 1.00 95.00 81 ASN A O 1
ATOM 647 N N . SER A 1 82 ? 12.641 -9.061 -10.587 1.00 92.75 82 SER A N 1
ATOM 648 C CA . SER A 1 82 ? 12.625 -8.475 -11.932 1.00 92.75 82 SER A CA 1
ATOM 649 C C . SER A 1 82 ? 13.398 -7.155 -11.984 1.00 92.75 82 SER A C 1
ATOM 651 O O . SER A 1 82 ? 13.567 -6.484 -10.960 1.00 92.75 82 SER A O 1
ATOM 653 N N . GLU A 1 83 ? 13.843 -6.740 -13.177 1.00 91.44 83 GLU A N 1
ATOM 654 C CA . GLU A 1 83 ? 14.473 -5.424 -13.357 1.00 91.44 83 GLU A CA 1
ATOM 655 C C . GLU A 1 83 ? 13.549 -4.298 -12.883 1.00 91.44 83 GLU A C 1
ATOM 657 O O . GLU A 1 83 ? 13.985 -3.437 -12.127 1.00 91.44 83 GLU A O 1
ATOM 662 N N . VAL A 1 84 ? 12.251 -4.373 -13.193 1.00 93.94 84 VAL A N 1
ATOM 663 C CA . VAL A 1 84 ? 11.243 -3.402 -12.737 1.00 93.94 84 VAL A CA 1
ATOM 664 C C . VAL A 1 84 ? 11.244 -3.251 -11.217 1.00 93.94 84 VAL A C 1
ATOM 666 O O . VAL A 1 84 ? 11.315 -2.132 -10.708 1.00 93.94 84 VAL A O 1
ATOM 669 N N . ASN A 1 85 ? 11.194 -4.355 -10.467 1.00 96.00 85 ASN A N 1
ATOM 670 C CA . ASN A 1 85 ? 11.174 -4.294 -9.005 1.00 96.00 85 ASN A CA 1
ATOM 671 C C . ASN A 1 85 ? 12.516 -3.829 -8.429 1.00 96.00 85 ASN A C 1
ATOM 673 O O . ASN A 1 85 ? 12.526 -3.086 -7.448 1.00 96.00 85 ASN A O 1
ATOM 677 N N . ARG A 1 86 ? 13.647 -4.193 -9.046 1.00 96.25 86 ARG A N 1
ATOM 678 C CA . ARG A 1 86 ? 14.966 -3.674 -8.648 1.00 96.25 86 ARG A CA 1
ATOM 679 C C . ARG A 1 86 ? 15.069 -2.166 -8.875 1.00 96.25 86 ARG A C 1
ATOM 681 O O . ARG A 1 86 ? 15.468 -1.446 -7.962 1.00 96.25 86 ARG A O 1
ATOM 688 N N . SER A 1 87 ? 14.646 -1.668 -10.037 1.00 95.69 87 SER A N 1
ATOM 689 C CA . SER A 1 87 ? 14.703 -0.245 -10.400 1.00 95.69 87 SER A CA 1
ATOM 690 C C . SER A 1 87 ? 13.882 0.642 -9.462 1.00 95.69 87 SER A C 1
ATOM 692 O O . SER A 1 87 ? 14.268 1.784 -9.212 1.00 95.69 87 SER A O 1
ATOM 694 N N . GLN A 1 88 ? 12.792 0.121 -8.886 1.00 96.69 88 GLN A N 1
ATOM 695 C CA . GLN A 1 88 ? 11.972 0.851 -7.913 1.00 96.69 88 GLN A CA 1
ATOM 696 C C . GLN A 1 88 ? 12.702 1.184 -6.595 1.00 96.69 88 GLN A C 1
ATOM 698 O O . GLN A 1 88 ? 12.219 2.014 -5.821 1.00 96.69 88 GLN A O 1
ATOM 703 N N . LEU A 1 89 ? 13.840 0.550 -6.298 1.00 95.75 89 LEU A N 1
ATOM 704 C CA . LEU A 1 89 ? 14.608 0.795 -5.070 1.00 95.75 89 LEU A CA 1
ATOM 705 C C . LEU A 1 89 ? 15.557 1.994 -5.157 1.00 95.75 89 LEU A C 1
ATOM 707 O O . LEU A 1 89 ? 16.181 2.345 -4.154 1.00 95.75 89 LEU A O 1
ATOM 711 N N . PHE A 1 90 ? 15.661 2.627 -6.324 1.00 94.81 90 PHE A N 1
ATOM 712 C CA . PHE A 1 90 ? 16.654 3.659 -6.587 1.00 94.81 90 PHE A CA 1
ATOM 713 C C . PHE A 1 90 ? 16.026 4.934 -7.144 1.00 94.81 90 PHE A C 1
ATOM 715 O O . PHE A 1 90 ? 14.937 4.919 -7.713 1.00 94.81 90 PHE A O 1
ATOM 722 N N . ALA A 1 91 ? 16.734 6.052 -6.984 1.00 90.88 91 ALA A N 1
ATOM 723 C CA . ALA A 1 91 ? 16.388 7.298 -7.657 1.00 90.88 91 ALA A CA 1
ATOM 724 C C . ALA A 1 91 ? 16.630 7.170 -9.174 1.00 90.88 91 ALA A C 1
ATOM 726 O O . ALA A 1 91 ? 17.425 6.316 -9.576 1.00 90.88 91 ALA A O 1
ATOM 727 N N . PRO A 1 92 ? 15.982 7.990 -10.017 1.00 89.62 92 PRO A N 1
ATOM 728 C CA . PRO A 1 92 ? 16.194 7.950 -11.461 1.00 89.62 92 PRO A CA 1
ATOM 729 C C . PRO A 1 92 ? 17.660 8.147 -11.879 1.00 89.62 92 PRO A C 1
ATOM 731 O O . PRO A 1 92 ? 18.397 8.884 -11.223 1.00 89.62 92 PRO A O 1
ATOM 734 N N . ASN A 1 93 ? 18.054 7.550 -13.009 1.00 89.62 93 ASN A N 1
ATOM 735 C CA . ASN A 1 93 ? 19.408 7.574 -13.578 1.00 89.62 93 ASN A CA 1
ATOM 736 C C . ASN A 1 93 ? 20.486 6.902 -12.702 1.00 89.62 93 ASN A C 1
ATOM 738 O O . ASN A 1 93 ? 21.661 7.276 -12.750 1.00 89.62 93 ASN A O 1
ATOM 742 N N . THR A 1 94 ? 20.106 5.905 -11.898 1.00 92.12 94 THR A N 1
ATOM 743 C CA . THR A 1 94 ? 21.066 5.102 -11.124 1.00 92.12 94 THR A CA 1
ATOM 744 C C . THR A 1 94 ? 21.836 4.134 -12.028 1.00 92.12 94 THR A C 1
ATOM 746 O O . THR A 1 94 ? 21.320 3.651 -13.033 1.00 92.12 94 THR A O 1
ATOM 749 N N . ASN A 1 95 ? 23.090 3.832 -11.674 1.00 90.56 95 ASN A N 1
ATOM 750 C CA . ASN A 1 95 ? 23.922 2.900 -12.431 1.00 90.56 95 ASN A CA 1
ATOM 751 C C . ASN A 1 95 ? 23.284 1.501 -12.481 1.00 90.56 95 ASN A C 1
ATOM 753 O O . ASN A 1 95 ? 22.967 0.911 -11.449 1.00 90.56 95 ASN A O 1
ATOM 757 N N . HIS A 1 96 ? 23.163 0.936 -13.683 1.00 89.19 96 HIS A N 1
ATOM 758 C CA . HIS A 1 96 ? 22.536 -0.369 -13.880 1.00 89.19 96 HIS A CA 1
ATOM 759 C C . HIS A 1 96 ? 23.235 -1.511 -13.122 1.00 89.19 96 HIS A C 1
ATOM 761 O O . HIS A 1 96 ? 22.570 -2.442 -12.680 1.00 89.19 96 HIS A O 1
ATOM 767 N N . LYS A 1 97 ? 24.555 -1.439 -12.895 1.00 90.94 97 LYS A N 1
ATOM 768 C CA . LYS A 1 97 ? 25.265 -2.445 -12.082 1.00 90.94 97 LYS A CA 1
ATOM 769 C C . LYS A 1 97 ? 24.773 -2.465 -10.636 1.00 90.94 97 LYS A C 1
ATOM 771 O O . LYS A 1 97 ? 24.643 -3.542 -10.060 1.00 90.94 97 LYS A O 1
ATOM 776 N N . ASP A 1 98 ? 24.470 -1.296 -10.077 1.00 93.31 98 ASP A N 1
ATOM 777 C CA . ASP A 1 98 ? 23.945 -1.189 -8.716 1.00 93.31 98 ASP A CA 1
ATOM 778 C C . ASP A 1 98 ? 22.529 -1.771 -8.660 1.00 93.31 98 ASP A C 1
ATOM 780 O O . ASP A 1 98 ? 22.225 -2.577 -7.778 1.00 93.31 98 ASP A O 1
ATOM 784 N N . ILE A 1 99 ? 21.705 -1.460 -9.667 1.00 93.56 99 ILE A N 1
ATOM 785 C CA . ILE A 1 99 ? 20.346 -1.995 -9.810 1.00 93.56 99 ILE A CA 1
ATOM 786 C C . ILE A 1 99 ? 20.368 -3.519 -9.946 1.00 93.56 99 ILE A C 1
ATOM 788 O O . ILE A 1 99 ? 19.647 -4.198 -9.225 1.00 93.56 99 ILE A O 1
ATOM 792 N N . ALA A 1 100 ? 21.215 -4.082 -10.808 1.00 92.31 100 ALA A N 1
ATOM 793 C CA . ALA A 1 100 ? 21.305 -5.526 -11.030 1.00 92.31 100 ALA A CA 1
ATOM 794 C C . ALA A 1 100 ? 21.787 -6.308 -9.792 1.00 92.31 100 ALA A C 1
ATOM 796 O O . ALA A 1 100 ? 21.514 -7.502 -9.672 1.00 92.31 100 ALA A O 1
ATOM 797 N N . SER A 1 101 ? 22.494 -5.650 -8.867 1.00 93.81 101 SER A N 1
ATOM 798 C CA . SER A 1 101 ? 23.079 -6.291 -7.683 1.00 93.81 101 SER A CA 1
ATOM 799 C C . SER A 1 101 ? 22.107 -6.484 -6.512 1.00 93.81 101 SER A C 1
ATOM 801 O O . SER A 1 101 ? 22.42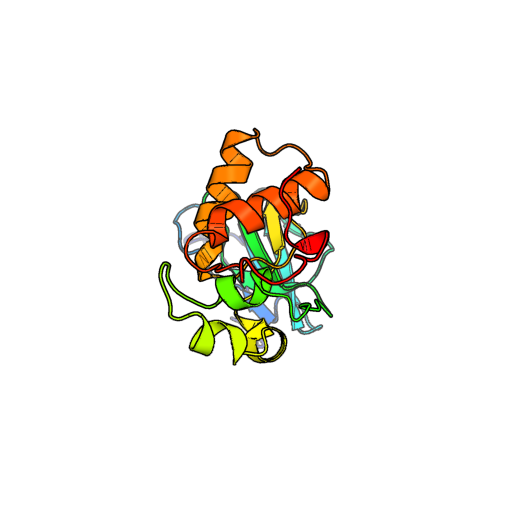1 -7.221 -5.574 1.00 93.81 101 SER A O 1
ATOM 803 N N . VAL A 1 102 ? 20.934 -5.838 -6.534 1.00 95.38 102 VAL A N 1
ATOM 804 C CA . VAL A 1 102 ? 19.996 -5.873 -5.404 1.00 95.38 102 VAL A CA 1
ATOM 805 C C . VAL A 1 102 ? 18.961 -6.987 -5.549 1.00 95.38 102 VAL A C 1
ATOM 807 O O . VAL A 1 102 ? 18.428 -7.235 -6.626 1.00 95.38 102 VAL A O 1
ATOM 810 N N . ASN A 1 103 ? 18.620 -7.628 -4.430 1.00 96.31 103 ASN A N 1
ATOM 811 C CA . ASN A 1 103 ? 17.456 -8.504 -4.337 1.00 96.31 103 ASN A CA 1
ATOM 812 C C . ASN A 1 103 ? 16.274 -7.720 -3.732 1.00 96.31 103 ASN A C 1
ATOM 814 O O . ASN A 1 103 ? 16.355 -7.345 -2.556 1.00 96.31 103 ASN A O 1
ATOM 818 N N . PRO A 1 104 ? 15.177 -7.486 -4.477 1.00 96.38 104 PRO A N 1
ATOM 819 C CA . PRO A 1 104 ? 14.063 -6.686 -3.984 1.00 96.38 104 PRO A CA 1
ATOM 820 C C . PRO A 1 104 ? 13.288 -7.368 -2.848 1.00 96.38 104 PRO A C 1
ATOM 822 O O . PRO A 1 104 ? 12.793 -6.677 -1.960 1.00 96.38 104 PRO A O 1
ATOM 825 N N . GLU A 1 105 ? 13.268 -8.704 -2.786 1.00 96.62 105 GLU A N 1
ATOM 826 C CA . GLU A 1 105 ? 12.660 -9.441 -1.666 1.00 96.62 105 GLU A CA 1
ATOM 827 C C . GLU A 1 105 ? 13.405 -9.177 -0.345 1.00 96.62 105 GLU A C 1
ATOM 829 O O . GLU A 1 105 ? 12.798 -9.086 0.720 1.00 96.62 105 GLU A O 1
ATOM 834 N N . GLY A 1 106 ? 14.723 -8.946 -0.404 1.00 96.25 106 GLY A N 1
ATOM 835 C CA . GLY A 1 106 ? 15.519 -8.530 0.757 1.00 96.25 106 GLY A CA 1
ATOM 836 C C . GLY A 1 106 ? 15.205 -7.113 1.252 1.00 96.25 106 GLY A C 1
ATOM 837 O O . GLY A 1 106 ? 15.697 -6.717 2.305 1.00 96.25 106 GLY A O 1
ATOM 838 N N . ARG A 1 107 ? 14.400 -6.359 0.494 1.00 95.94 107 ARG A N 1
ATOM 839 C CA . ARG A 1 107 ? 13.949 -4.989 0.771 1.00 95.94 107 ARG A CA 1
ATOM 840 C C . ARG A 1 107 ? 12.422 -4.896 0.791 1.00 95.94 107 ARG A C 1
ATOM 842 O O . ARG A 1 107 ? 11.841 -3.868 0.438 1.00 95.94 107 ARG A O 1
ATOM 849 N N . ARG A 1 108 ? 11.746 -5.980 1.193 1.00 95.75 108 ARG A N 1
ATOM 850 C CA . ARG A 1 108 ? 10.277 -6.100 1.208 1.00 95.75 108 ARG A CA 1
ATOM 851 C C . ARG A 1 108 ? 9.575 -5.021 2.033 1.00 95.75 108 ARG A C 1
ATOM 853 O O . ARG A 1 108 ? 8.395 -4.753 1.831 1.00 95.75 108 ARG A O 1
ATOM 860 N N . GLU A 1 109 ? 10.259 -4.396 2.986 1.00 95.69 109 GLU A N 1
ATOM 861 C CA . GLU A 1 109 ? 9.802 -3.218 3.739 1.00 95.69 109 GLU A CA 1
ATOM 862 C C . GLU A 1 109 ? 9.575 -1.972 2.906 1.00 95.69 109 GLU A C 1
ATOM 864 O O . GLU A 1 109 ? 8.782 -1.124 3.310 1.00 95.69 109 GLU A O 1
ATOM 869 N N . CYS A 1 110 ? 10.193 -1.885 1.735 1.00 96.75 110 CYS A N 1
ATOM 870 C CA . CYS A 1 110 ? 9.964 -0.781 0.826 1.00 96.75 110 CYS A CA 1
ATOM 871 C C . CYS A 1 110 ? 8.695 -0.962 -0.006 1.00 96.75 110 CYS A C 1
ATOM 873 O O . CYS A 1 110 ? 8.253 0.020 -0.583 1.00 96.75 110 CYS A O 1
ATOM 875 N N . PHE A 1 111 ? 8.099 -2.156 -0.091 1.00 98.50 111 PHE A N 1
ATOM 876 C CA . PHE A 1 111 ? 7.022 -2.437 -1.044 1.00 98.50 111 PHE A CA 1
ATOM 877 C C . PHE A 1 111 ? 5.659 -2.676 -0.400 1.00 98.50 111 PHE A C 1
ATOM 879 O O . PHE A 1 111 ? 5.534 -3.084 0.755 1.00 98.50 111 PHE A O 1
ATOM 886 N N . GLY A 1 112 ? 4.630 -2.443 -1.207 1.00 98.38 112 GLY A N 1
ATOM 887 C CA . GLY A 1 112 ? 3.230 -2.608 -0.851 1.00 98.38 112 GLY A CA 1
ATOM 888 C C . GLY A 1 112 ? 2.319 -2.371 -2.052 1.00 98.38 112 GLY A C 1
ATOM 889 O O . GLY A 1 112 ? 2.776 -2.075 -3.156 1.00 98.38 112 GLY A O 1
ATOM 890 N N . TYR A 1 113 ? 1.028 -2.519 -1.808 1.00 98.12 113 TYR A N 1
ATOM 891 C CA . TYR A 1 113 ? -0.086 -2.249 -2.704 1.00 98.12 113 TYR A CA 1
ATOM 892 C C . TYR A 1 113 ? -0.730 -0.910 -2.360 1.00 98.12 113 TYR A C 1
ATOM 894 O O . TYR A 1 113 ? -0.477 -0.336 -1.299 1.00 98.12 113 TYR A O 1
ATOM 902 N N . LEU A 1 114 ? -1.581 -0.416 -3.254 1.00 97.69 114 LEU A N 1
ATOM 903 C CA . LEU A 1 114 ? -2.330 0.819 -3.053 1.00 97.69 114 LEU A CA 1
ATOM 904 C C . LEU A 1 114 ? -3.810 0.514 -2.846 1.00 97.69 114 LEU A C 1
ATOM 906 O O . LEU A 1 114 ? -4.437 -0.135 -3.685 1.00 97.69 114 LEU A O 1
ATOM 910 N N . VAL A 1 115 ? -4.372 1.019 -1.750 1.00 96.62 115 VAL A N 1
ATOM 911 C CA . VAL A 1 115 ? -5.789 0.866 -1.383 1.00 96.62 115 VAL A CA 1
ATOM 912 C C . VAL A 1 115 ? -6.436 2.226 -1.171 1.00 96.62 115 VAL A C 1
ATOM 914 O O . VAL A 1 115 ? -5.761 3.175 -0.776 1.00 96.62 115 VAL A O 1
ATOM 917 N N . ASN A 1 116 ? -7.734 2.346 -1.438 1.00 95.00 116 ASN A N 1
ATOM 918 C CA . ASN A 1 116 ? -8.478 3.585 -1.194 1.00 95.00 116 ASN A CA 1
ATOM 919 C C . ASN A 1 116 ? -9.180 3.599 0.175 1.00 95.00 116 ASN A C 1
ATOM 921 O O . ASN A 1 116 ? -9.171 2.616 0.908 1.00 95.00 116 ASN A O 1
ATOM 925 N N . THR A 1 117 ? -9.851 4.705 0.503 1.00 94.31 117 THR A N 1
ATOM 926 C CA . THR A 1 117 ? -10.635 4.884 1.745 1.00 94.31 117 THR A CA 1
ATOM 927 C C . THR A 1 117 ? -11.913 4.034 1.836 1.00 94.31 117 THR A C 1
ATOM 929 O O . THR A 1 117 ? -12.692 4.178 2.774 1.00 94.31 117 THR A O 1
ATOM 932 N N . ASN A 1 118 ? -12.156 3.142 0.876 1.00 93.75 118 ASN A N 1
ATOM 933 C CA . ASN A 1 118 ? -13.181 2.102 0.957 1.00 93.75 118 ASN A CA 1
ATOM 934 C C . ASN A 1 118 ? -12.560 0.700 1.077 1.00 93.75 118 ASN A C 1
ATOM 936 O O . ASN A 1 118 ? -13.260 -0.286 0.852 1.00 93.75 118 ASN A O 1
ATOM 940 N N . ASP A 1 119 ? -11.259 0.625 1.384 1.00 94.00 119 ASP A N 1
ATOM 941 C CA . ASP A 1 119 ? -10.458 -0.603 1.469 1.00 94.00 119 ASP A CA 1
ATOM 942 C C . ASP A 1 119 ? -10.433 -1.404 0.150 1.00 94.00 119 ASP A C 1
ATOM 944 O O . ASP A 1 119 ? -10.215 -2.614 0.113 1.00 94.00 119 ASP A O 1
ATOM 948 N N . VAL A 1 120 ? -10.666 -0.722 -0.980 1.00 93.56 120 VAL A N 1
ATOM 949 C CA . VAL A 1 120 ? -10.576 -1.319 -2.316 1.00 93.56 120 VAL A CA 1
ATOM 950 C C . VAL A 1 120 ? -9.138 -1.220 -2.803 1.00 93.56 120 VAL A C 1
ATOM 952 O O . VAL A 1 120 ? -8.580 -0.123 -2.888 1.00 93.56 120 VAL A O 1
ATOM 955 N N . VAL A 1 121 ? -8.564 -2.361 -3.186 1.00 94.12 121 VAL A N 1
ATOM 956 C CA . VAL A 1 121 ? -7.241 -2.433 -3.814 1.00 94.12 121 VAL A CA 1
ATOM 957 C C . VAL A 1 121 ? -7.295 -1.809 -5.208 1.00 94.12 121 VAL A C 1
ATOM 959 O O . VAL A 1 121 ? -7.979 -2.303 -6.105 1.00 94.12 121 VAL A O 1
ATOM 962 N N . LEU A 1 122 ? -6.581 -0.697 -5.378 1.00 95.00 122 LEU A N 1
ATOM 963 C CA . LEU A 1 122 ? -6.447 0.027 -6.643 1.00 95.00 122 LEU A CA 1
ATOM 964 C C . LEU A 1 122 ? -5.275 -0.494 -7.480 1.00 95.00 122 LEU A C 1
ATOM 966 O O . LEU A 1 122 ? -5.328 -0.446 -8.709 1.00 95.00 122 LEU A O 1
ATOM 970 N N . PHE A 1 123 ? -4.215 -0.959 -6.815 1.00 97.12 123 PHE A N 1
ATOM 971 C CA . PHE A 1 123 ? -2.987 -1.422 -7.452 1.00 97.12 123 PHE A CA 1
ATOM 972 C C . PHE A 1 123 ? -2.334 -2.515 -6.600 1.00 97.12 123 PHE A C 1
ATOM 974 O O . PHE A 1 123 ? -1.922 -2.251 -5.474 1.00 97.12 123 PHE A O 1
ATOM 981 N N . ASP A 1 124 ? -2.264 -3.728 -7.135 1.00 96.12 124 ASP A N 1
ATOM 982 C CA . ASP A 1 124 ? -1.848 -4.980 -6.478 1.00 96.12 124 ASP A CA 1
ATOM 983 C C . ASP A 1 124 ? -0.541 -5.560 -7.053 1.00 96.12 124 ASP A C 1
ATOM 985 O O . ASP A 1 124 ? -0.194 -6.710 -6.786 1.00 96.12 124 ASP A O 1
ATOM 989 N N . LEU A 1 125 ? 0.217 -4.760 -7.810 1.00 97.38 125 LEU A N 1
ATOM 990 C CA . LEU A 1 125 ? 1.624 -5.046 -8.096 1.00 97.38 125 LEU A CA 1
ATOM 991 C C . LEU A 1 125 ? 2.522 -4.354 -7.056 1.00 97.38 125 LEU A C 1
ATOM 993 O O . LEU A 1 125 ? 2.115 -3.332 -6.495 1.00 97.38 125 LEU A O 1
ATOM 997 N N . PRO A 1 126 ? 3.740 -4.865 -6.786 1.00 97.94 126 PRO A N 1
ATOM 998 C CA . PRO A 1 126 ? 4.660 -4.237 -5.846 1.00 97.94 126 PRO A CA 1
ATOM 999 C C . PRO A 1 126 ? 5.006 -2.798 -6.241 1.00 97.94 126 PRO A C 1
ATOM 1001 O O . PRO A 1 126 ? 5.619 -2.561 -7.280 1.00 97.94 126 PRO A O 1
ATOM 1004 N N . VAL A 1 127 ? 4.655 -1.846 -5.377 1.00 98.25 127 VAL A N 1
ATOM 1005 C CA . VAL A 1 127 ? 5.046 -0.436 -5.494 1.00 98.25 127 VAL A CA 1
ATOM 1006 C C . VAL A 1 127 ? 5.992 -0.102 -4.356 1.00 98.25 127 VAL A C 1
ATOM 1008 O O . VAL A 1 127 ? 5.633 -0.325 -3.197 1.00 98.25 127 VAL A O 1
ATOM 1011 N N . SER A 1 128 ? 7.183 0.421 -4.647 1.00 97.62 128 SER A N 1
ATOM 1012 C CA . SER A 1 128 ? 8.085 0.873 -3.586 1.00 97.62 128 SER A CA 1
ATOM 1013 C C . SER A 1 128 ? 7.642 2.219 -3.006 1.00 97.62 128 SER A C 1
ATOM 1015 O O . SER A 1 128 ? 7.043 3.036 -3.708 1.00 97.62 128 SER A O 1
ATOM 1017 N N . THR A 1 129 ? 7.995 2.508 -1.752 1.00 95.62 129 THR A N 1
ATOM 1018 C CA . THR A 1 129 ? 7.716 3.793 -1.087 1.00 95.62 129 THR A CA 1
ATOM 1019 C C . THR A 1 129 ? 8.218 4.999 -1.882 1.00 95.62 129 THR A C 1
ATOM 1021 O O . THR A 1 129 ? 7.608 6.060 -1.813 1.00 95.62 129 THR A O 1
ATOM 1024 N N . THR A 1 130 ? 9.293 4.840 -2.662 1.00 94.25 130 THR A N 1
ATOM 1025 C CA . THR A 1 130 ? 9.860 5.882 -3.535 1.00 94.25 130 THR A CA 1
ATOM 1026 C C . THR A 1 130 ? 8.937 6.232 -4.705 1.00 94.25 130 THR A C 1
ATOM 1028 O O . THR A 1 130 ? 8.885 7.383 -5.125 1.00 94.25 130 THR A O 1
ATOM 1031 N N . TYR A 1 131 ? 8.193 5.254 -5.227 1.00 96.50 131 TYR A N 1
ATOM 1032 C CA . TYR A 1 131 ? 7.405 5.390 -6.456 1.00 96.50 131 TYR A CA 1
ATOM 1033 C C . TYR A 1 131 ? 5.892 5.514 -6.218 1.00 96.50 131 TYR A C 1
ATOM 1035 O O . TYR A 1 131 ? 5.140 5.696 -7.178 1.00 96.50 131 TYR A O 1
ATOM 1043 N N . VAL A 1 132 ? 5.429 5.474 -4.959 1.00 96.75 132 VAL A N 1
ATOM 1044 C CA . VAL A 1 132 ? 4.002 5.592 -4.594 1.00 96.75 132 VAL A CA 1
ATOM 1045 C C . VAL A 1 132 ? 3.340 6.806 -5.243 1.00 96.75 132 VAL A C 1
ATOM 1047 O O . VAL A 1 132 ? 2.286 6.662 -5.862 1.00 96.75 132 VAL A O 1
ATOM 1050 N N . GLU A 1 133 ? 3.953 7.990 -5.150 1.00 95.62 133 GLU A N 1
ATOM 1051 C CA . GLU A 1 133 ? 3.354 9.215 -5.695 1.00 95.62 133 GLU A CA 1
ATOM 1052 C C . GLU A 1 133 ? 3.182 9.149 -7.217 1.00 95.62 133 GLU A C 1
ATOM 1054 O O . GLU A 1 133 ? 2.121 9.505 -7.731 1.00 95.62 133 GLU A O 1
ATOM 1059 N N . LEU A 1 134 ? 4.171 8.607 -7.932 1.00 96.31 134 LEU A N 1
ATOM 1060 C CA . LEU A 1 134 ? 4.121 8.458 -9.386 1.00 96.31 134 LEU A CA 1
ATOM 1061 C C . LEU A 1 134 ? 3.021 7.476 -9.816 1.00 96.31 134 LEU A C 1
ATOM 1063 O O . LEU A 1 134 ? 2.280 7.752 -10.763 1.00 96.31 134 LEU A O 1
ATOM 1067 N N . VAL A 1 135 ? 2.844 6.362 -9.097 1.00 97.19 135 VAL A N 1
ATOM 1068 C CA . VAL A 1 135 ? 1.731 5.430 -9.359 1.00 97.19 135 VAL A CA 1
ATOM 1069 C C . VAL A 1 135 ? 0.384 6.098 -9.064 1.00 97.19 135 VAL A C 1
ATOM 1071 O O . VAL A 1 135 ? -0.543 5.996 -9.871 1.00 97.19 135 VAL A O 1
ATOM 1074 N N . MET A 1 136 ? 0.266 6.841 -7.958 1.00 96.00 136 MET A N 1
ATOM 1075 C CA . MET A 1 136 ? -0.957 7.580 -7.613 1.00 96.00 136 MET A CA 1
ATOM 1076 C C . MET A 1 136 ? -1.340 8.610 -8.684 1.00 96.00 136 MET A C 1
ATOM 1078 O O . MET A 1 136 ? -2.521 8.754 -9.014 1.00 96.00 136 MET A O 1
ATOM 1082 N N . GLU A 1 137 ? -0.368 9.306 -9.273 1.00 95.88 137 GLU A N 1
ATOM 1083 C CA . GLU A 1 137 ? -0.615 10.220 -10.391 1.00 95.88 137 GLU A CA 1
ATOM 1084 C C . GLU A 1 137 ? -1.158 9.492 -11.626 1.00 95.88 137 GLU A C 1
ATOM 1086 O O . GLU A 1 137 ? -2.095 9.977 -12.271 1.00 95.88 137 GLU A O 1
ATOM 1091 N N . GLN A 1 138 ? -0.622 8.312 -11.945 1.00 96.00 138 GLN A N 1
ATOM 1092 C CA . GLN A 1 138 ? -1.094 7.500 -13.071 1.00 96.00 138 GLN A CA 1
ATOM 1093 C C . GLN A 1 138 ? -2.503 6.936 -12.842 1.00 96.00 138 GLN A C 1
ATOM 1095 O O . GLN A 1 138 ? -3.301 6.907 -13.789 1.00 96.00 138 GLN A O 1
ATOM 1100 N N . LEU A 1 139 ? -2.835 6.553 -11.604 1.00 94.19 139 LEU A N 1
ATOM 1101 C CA . LEU A 1 139 ? -4.188 6.149 -11.200 1.00 94.19 139 LEU A CA 1
ATOM 1102 C C . LEU A 1 139 ? -5.184 7.304 -11.361 1.00 94.19 139 LEU A C 1
ATOM 1104 O O . LEU A 1 139 ? -6.237 7.137 -11.985 1.00 94.19 139 LEU A O 1
ATOM 1108 N N . LYS A 1 140 ? -4.812 8.503 -10.895 1.00 92.75 140 LYS A N 1
ATOM 1109 C CA . LYS A 1 140 ? -5.647 9.706 -11.009 1.00 92.75 140 LYS A CA 1
ATOM 1110 C C . LYS A 1 140 ? -5.937 10.065 -12.468 1.00 92.75 140 LYS A C 1
ATOM 1112 O O . LYS A 1 140 ? -7.087 10.345 -12.802 1.00 92.75 140 LYS A O 1
ATOM 1117 N N . LYS A 1 141 ? -4.930 10.002 -13.351 1.00 93.38 141 LYS A N 1
ATOM 1118 C CA . LYS A 1 141 ? -5.095 10.231 -14.805 1.00 93.38 141 LYS A CA 1
ATOM 1119 C C . LYS A 1 141 ? -6.104 9.271 -15.450 1.00 93.38 141 LYS A C 1
ATOM 1121 O O . LYS A 1 141 ? -6.704 9.611 -16.462 1.00 93.38 141 LYS A O 1
ATOM 1126 N N . ARG A 1 142 ? -6.306 8.090 -14.860 1.00 90.06 142 ARG A N 1
ATOM 1127 C CA . ARG A 1 142 ? -7.222 7.040 -15.339 1.00 90.06 142 ARG A CA 1
ATOM 1128 C C . ARG A 1 142 ? -8.555 7.020 -14.584 1.00 90.06 142 ARG A C 1
ATOM 1130 O O . ARG A 1 142 ? -9.327 6.078 -14.736 1.00 90.06 142 ARG A O 1
ATOM 1137 N N . GLY A 1 143 ? -8.836 8.041 -13.772 1.00 86.12 143 GLY A N 1
ATOM 1138 C CA . GLY A 1 143 ? -10.098 8.173 -13.042 1.00 86.12 143 GLY A CA 1
ATOM 1139 C C . GLY A 1 143 ? -10.284 7.149 -11.920 1.00 86.12 143 GLY A C 1
ATOM 1140 O O . GLY A 1 143 ? -11.421 6.854 -11.567 1.00 86.12 143 GLY A O 1
ATOM 1141 N N . ASN A 1 144 ? -9.195 6.585 -11.380 1.00 76.81 144 ASN A N 1
ATOM 1142 C CA . ASN A 1 144 ? -9.219 5.583 -10.304 1.00 76.81 144 ASN A CA 1
ATOM 1143 C C . ASN A 1 144 ? -10.098 4.351 -10.601 1.00 76.81 144 ASN A C 1
ATOM 1145 O O . ASN A 1 144 ? -10.578 3.690 -9.677 1.00 76.81 144 ASN A O 1
ATOM 1149 N N . ARG A 1 145 ? -10.328 4.034 -11.883 1.00 85.69 145 ARG A N 1
ATOM 1150 C CA . ARG A 1 145 ? -11.026 2.804 -12.267 1.00 85.69 145 ARG A CA 1
ATOM 1151 C C . ARG A 1 145 ? -10.157 1.579 -11.999 1.00 85.69 145 ARG A C 1
ATOM 1153 O O . ARG A 1 145 ? -8.938 1.676 -11.876 1.00 85.69 145 ARG A O 1
ATOM 1160 N N . LYS A 1 146 ? -10.787 0.406 -12.032 1.00 85.38 146 LYS A N 1
ATOM 1161 C CA . LYS A 1 146 ? -10.061 -0.863 -12.047 1.00 85.38 146 LYS A CA 1
ATOM 1162 C C . LYS A 1 146 ? -9.167 -0.938 -13.293 1.00 85.38 146 LYS A C 1
ATOM 1164 O O . LYS A 1 146 ? -9.640 -0.736 -14.416 1.00 85.38 146 LYS A O 1
ATOM 1169 N N . LEU A 1 147 ? -7.883 -1.196 -13.071 1.00 91.75 147 LEU A N 1
ATOM 1170 C CA . LEU A 1 147 ? -6.893 -1.403 -14.123 1.00 91.75 147 LEU A CA 1
ATOM 1171 C C . LEU A 1 147 ? -6.798 -2.885 -14.486 1.00 91.75 147 LEU A C 1
ATOM 1173 O O . LEU A 1 147 ? -6.987 -3.752 -13.630 1.00 91.75 147 LEU A O 1
ATOM 1177 N N . THR A 1 148 ? -6.488 -3.161 -15.747 1.00 94.12 148 THR A N 1
ATOM 1178 C CA . THR A 1 148 ? -6.062 -4.494 -16.196 1.00 94.12 148 THR A CA 1
ATOM 1179 C C . THR A 1 148 ? -4.615 -4.767 -15.775 1.00 94.12 148 THR A C 1
ATOM 1181 O O . THR A 1 148 ? -3.867 -3.831 -15.489 1.00 94.12 148 THR A O 1
ATOM 1184 N N . GLU A 1 149 ? -4.191 -6.032 -15.771 1.00 92.69 149 GLU A N 1
ATOM 1185 C CA . GLU A 1 149 ? -2.800 -6.396 -15.447 1.00 92.69 149 GLU A CA 1
ATOM 1186 C C . GLU A 1 149 ? -1.788 -5.724 -16.383 1.00 92.69 149 GLU A C 1
ATOM 1188 O O . GLU A 1 149 ? -0.793 -5.167 -15.923 1.00 92.69 149 GLU A O 1
ATOM 1193 N N . ALA A 1 150 ? -2.093 -5.674 -17.684 1.00 93.12 150 ALA A N 1
ATOM 1194 C CA . ALA A 1 150 ? -1.261 -4.992 -18.672 1.00 93.12 150 ALA A CA 1
ATOM 1195 C C . ALA A 1 150 ? -1.108 -3.494 -18.359 1.00 93.12 150 ALA A C 1
ATOM 1197 O O . ALA A 1 150 ? -0.011 -2.949 -18.415 1.00 93.12 150 ALA A O 1
ATOM 1198 N N . GLU A 1 151 ? -2.186 -2.821 -17.951 1.00 95.00 151 GLU A N 1
ATOM 1199 C CA . GLU A 1 151 ? -2.124 -1.404 -17.583 1.00 95.00 151 GLU A CA 1
ATOM 1200 C C . GLU A 1 151 ? -1.289 -1.155 -16.329 1.00 95.00 151 GLU A C 1
ATOM 1202 O O . GLU A 1 151 ? -0.563 -0.162 -16.269 1.00 95.00 151 GLU A O 1
ATOM 1207 N N . LYS A 1 152 ? -1.379 -2.040 -15.329 1.00 96.06 152 LYS A N 1
ATOM 1208 C CA . LYS A 1 152 ? -0.569 -1.939 -14.109 1.00 96.06 152 LYS A CA 1
ATOM 1209 C C . LYS A 1 152 ? 0.912 -2.140 -14.426 1.00 96.06 152 LYS A C 1
ATOM 1211 O O . LYS A 1 152 ? 1.737 -1.330 -14.002 1.00 96.06 152 LYS A O 1
ATOM 1216 N N . LYS A 1 153 ? 1.237 -3.160 -15.225 1.00 94.25 153 LYS A N 1
ATOM 1217 C CA . LYS A 1 153 ? 2.597 -3.428 -15.707 1.00 94.25 153 LYS A CA 1
ATOM 1218 C C . LYS A 1 153 ? 3.147 -2.226 -16.478 1.00 94.25 153 LYS A C 1
ATOM 1220 O O . LYS A 1 153 ? 4.181 -1.692 -16.090 1.00 94.25 153 LYS A O 1
ATOM 1225 N N . ASN A 1 154 ? 2.402 -1.705 -17.456 1.00 94.31 154 ASN A N 1
ATOM 1226 C CA . ASN A 1 154 ? 2.809 -0.538 -18.248 1.00 94.31 154 ASN A CA 1
ATOM 1227 C C . ASN A 1 154 ? 3.052 0.715 -17.385 1.00 94.31 154 ASN A C 1
ATOM 1229 O O . ASN A 1 154 ? 3.955 1.497 -17.678 1.00 94.31 154 ASN A O 1
ATOM 1233 N N . ILE A 1 155 ? 2.294 0.908 -16.297 1.00 96.12 155 ILE A N 1
ATOM 1234 C CA . ILE A 1 155 ? 2.560 1.990 -15.335 1.00 96.12 155 ILE A CA 1
ATOM 1235 C C . ILE A 1 155 ? 3.928 1.807 -14.671 1.00 96.12 155 ILE A C 1
ATOM 1237 O O . ILE A 1 155 ? 4.704 2.761 -14.645 1.00 96.12 155 ILE A O 1
ATOM 1241 N N . LEU A 1 156 ? 4.244 0.614 -14.155 1.00 96.19 156 LEU A N 1
ATOM 1242 C CA . LEU A 1 156 ? 5.542 0.366 -13.515 1.00 96.19 156 LEU A CA 1
ATOM 1243 C C . LEU A 1 156 ? 6.699 0.502 -14.508 1.00 96.19 156 LEU A C 1
ATOM 1245 O O . LEU A 1 156 ? 7.730 1.085 -14.173 1.00 96.19 156 LEU A O 1
ATOM 1249 N N . LEU A 1 157 ? 6.515 0.026 -15.740 1.00 93.62 157 LEU A N 1
ATOM 1250 C CA . LEU A 1 157 ? 7.495 0.178 -16.811 1.00 93.62 157 LEU A CA 1
ATOM 1251 C C . LEU A 1 157 ? 7.724 1.676 -17.121 1.00 93.62 157 LEU A C 1
ATOM 1253 O O . LEU A 1 157 ? 8.870 2.128 -17.162 1.00 93.62 157 LEU A O 1
ATOM 1257 N N . ASP A 1 158 ? 6.673 2.485 -17.284 1.00 93.69 158 ASP A N 1
ATOM 1258 C CA . ASP A 1 158 ? 6.818 3.923 -17.571 1.00 93.69 158 ASP A CA 1
ATOM 1259 C C . ASP A 1 158 ? 7.517 4.686 -16.436 1.00 93.69 158 ASP A C 1
ATOM 1261 O O . ASP A 1 158 ? 8.463 5.429 -16.695 1.00 93.69 158 ASP A O 1
ATOM 1265 N N . ILE A 1 159 ? 7.112 4.485 -15.178 1.00 94.19 159 ILE A N 1
ATOM 1266 C CA . ILE A 1 159 ? 7.690 5.247 -14.056 1.00 94.19 159 ILE A CA 1
ATOM 1267 C C . ILE A 1 159 ? 9.140 4.845 -13.758 1.00 94.19 159 ILE A C 1
ATOM 1269 O O . ILE A 1 159 ? 9.906 5.668 -13.271 1.00 94.19 159 ILE A O 1
ATOM 1273 N N . THR A 1 160 ? 9.540 3.606 -14.064 1.00 94.00 160 THR A N 1
ATOM 1274 C CA . THR A 1 160 ? 10.911 3.121 -13.820 1.00 94.00 160 THR A CA 1
ATOM 1275 C C . THR A 1 160 ? 11.842 3.275 -15.021 1.00 94.00 160 THR A C 1
ATOM 1277 O O . THR A 1 160 ? 13.021 2.956 -14.906 1.00 94.00 160 THR A O 1
ATOM 1280 N N . LYS A 1 161 ? 11.368 3.773 -16.172 1.00 91.00 161 LYS A N 1
ATOM 1281 C CA . LYS A 1 161 ? 12.136 3.811 -17.436 1.00 91.00 161 LYS A CA 1
ATOM 1282 C C . LYS A 1 161 ? 13.511 4.479 -17.346 1.00 91.00 161 LYS A C 1
ATOM 1284 O O . LYS A 1 161 ? 14.424 4.048 -18.031 1.00 91.00 161 LYS A O 1
ATOM 1289 N N . GLU A 1 162 ? 13.675 5.487 -16.492 1.00 88.56 162 GLU A N 1
ATOM 1290 C CA . GLU A 1 162 ? 14.951 6.203 -16.312 1.00 88.56 162 GLU A CA 1
ATOM 1291 C C . GLU A 1 162 ? 16.014 5.377 -15.566 1.00 88.56 162 GLU A C 1
ATOM 1293 O O . GLU A 1 162 ? 17.177 5.758 -15.513 1.00 88.56 162 GLU A O 1
ATOM 1298 N N . ASN A 1 163 ? 15.616 4.246 -14.983 1.00 88.31 163 ASN A N 1
ATOM 1299 C CA . ASN A 1 163 ? 16.471 3.298 -14.269 1.00 88.31 163 ASN A CA 1
ATOM 1300 C C . ASN A 1 163 ? 16.586 1.954 -14.991 1.00 88.31 163 ASN A C 1
ATOM 1302 O O . ASN A 1 163 ? 17.073 0.987 -14.407 1.00 88.31 163 ASN A O 1
ATOM 1306 N N . ARG A 1 164 ? 16.092 1.865 -16.225 1.00 78.94 164 ARG A N 1
ATOM 1307 C CA . ARG A 1 164 ? 16.138 0.639 -17.017 1.00 78.94 164 ARG A CA 1
ATOM 1308 C C . ARG A 1 164 ? 17.088 0.840 -18.180 1.00 78.94 164 ARG A C 1
ATOM 1310 O O . ARG A 1 164 ? 17.070 1.886 -18.828 1.00 78.94 164 ARG A O 1
ATOM 1317 N N . SER A 1 165 ? 17.942 -0.144 -18.422 1.00 66.56 165 SER A N 1
ATOM 1318 C CA . SER A 1 165 ? 18.860 -0.114 -19.557 1.00 66.56 165 SER A CA 1
ATOM 1319 C C . SER A 1 165 ? 18.868 -1.469 -20.224 1.00 66.56 165 SER A C 1
ATOM 1321 O O . SER A 1 165 ? 19.245 -2.462 -19.614 1.00 66.56 165 SER A O 1
ATOM 1323 N N . TYR A 1 166 ? 18.484 -1.476 -21.490 1.00 64.31 166 TYR A N 1
ATOM 1324 C CA . TYR A 1 166 ? 18.387 -2.683 -22.285 1.00 64.31 166 TYR A CA 1
ATOM 1325 C C . TYR A 1 166 ? 19.687 -2.919 -23.041 1.00 64.31 166 TYR A C 1
ATOM 1327 O O . TYR A 1 166 ? 20.178 -2.019 -23.729 1.00 64.31 166 TYR A O 1
ATOM 1335 N N . ASP A 1 167 ? 20.240 -4.127 -22.939 1.00 62.81 167 ASP A N 1
ATOM 1336 C CA . ASP A 1 167 ? 21.313 -4.538 -23.837 1.00 62.81 167 ASP A CA 1
ATOM 1337 C C . ASP A 1 167 ? 20.724 -4.758 -25.235 1.00 62.81 167 ASP A C 1
ATOM 1339 O O . ASP A 1 167 ? 19.947 -5.686 -25.461 1.00 62.81 167 ASP A O 1
ATOM 1343 N N . LEU A 1 168 ? 21.120 -3.899 -26.177 1.00 58.72 168 LEU A N 1
ATOM 1344 C CA . LEU A 1 168 ? 20.704 -3.940 -27.581 1.00 58.72 168 LEU A CA 1
ATOM 1345 C C . LEU A 1 168 ? 21.071 -5.256 -28.289 1.00 58.72 168 LEU A C 1
ATOM 1347 O O . LEU A 1 168 ? 20.546 -5.525 -29.368 1.00 58.72 168 LEU A O 1
ATOM 1351 N N . ASN A 1 169 ? 21.968 -6.061 -27.710 1.00 63.59 169 ASN A N 1
ATOM 1352 C CA . ASN A 1 169 ? 22.379 -7.358 -28.249 1.00 63.59 169 ASN A CA 1
ATOM 1353 C C . ASN A 1 169 ? 21.657 -8.546 -27.593 1.00 63.59 169 ASN A C 1
ATOM 1355 O O . ASN A 1 169 ? 21.919 -9.692 -27.958 1.00 63.59 169 ASN A O 1
ATOM 1359 N N . SER A 1 170 ? 20.769 -8.289 -26.631 1.00 62.03 170 SER A N 1
ATOM 1360 C CA . SER A 1 170 ? 20.011 -9.313 -25.912 1.00 62.03 170 SER A CA 1
ATOM 1361 C C . SER A 1 170 ? 18.545 -9.325 -26.348 1.00 62.03 170 SER A C 1
ATOM 1363 O O . SER A 1 170 ? 17.977 -8.295 -26.712 1.00 62.03 170 SER A O 1
ATOM 1365 N N . VAL A 1 171 ? 17.922 -10.507 -26.335 1.00 66.44 171 VAL A N 1
ATOM 1366 C CA . VAL A 1 171 ? 16.470 -10.620 -26.505 1.00 66.44 171 VAL A CA 1
ATOM 1367 C C . VAL A 1 171 ? 15.835 -10.220 -25.181 1.00 66.44 171 VAL A C 1
ATOM 1369 O O . VAL A 1 171 ? 16.020 -10.913 -24.184 1.00 66.44 171 VAL A O 1
ATOM 1372 N N . LEU A 1 172 ? 15.119 -9.098 -25.181 1.00 59.00 172 LEU A N 1
ATOM 1373 C CA . LEU A 1 172 ? 14.335 -8.662 -24.031 1.00 59.00 172 LEU A CA 1
ATOM 1374 C C . LEU A 1 172 ? 13.207 -9.652 -23.763 1.00 59.00 172 LEU A C 1
ATOM 1376 O O . LEU A 1 172 ? 12.534 -10.084 -24.704 1.00 59.00 172 LEU A O 1
ATOM 1380 N N . ASP A 1 173 ? 13.002 -9.976 -22.490 1.00 62.12 173 ASP A N 1
ATOM 1381 C CA . ASP A 1 173 ? 11.883 -10.808 -22.058 1.00 62.12 173 ASP A CA 1
ATOM 1382 C C . ASP A 1 173 ? 10.553 -10.111 -22.417 1.00 62.12 173 ASP A C 1
ATOM 1384 O O . ASP A 1 173 ? 10.460 -8.878 -22.393 1.00 62.12 173 ASP A O 1
ATOM 1388 N N . GLU A 1 174 ? 9.502 -10.874 -22.736 1.00 60.56 174 GLU A N 1
ATOM 1389 C CA . GLU A 1 174 ? 8.146 -10.332 -22.938 1.00 60.56 174 GLU A CA 1
ATOM 1390 C C . GLU A 1 174 ? 7.671 -9.545 -21.703 1.00 60.56 174 GLU A C 1
ATOM 1392 O O . GLU A 1 174 ? 6.822 -8.646 -21.791 1.00 60.56 174 GLU A O 1
ATOM 1397 N N . ASP A 1 175 ? 8.276 -9.824 -20.545 1.00 63.53 175 ASP A N 1
ATOM 1398 C CA . ASP A 1 175 ? 8.041 -9.095 -19.311 1.00 63.53 175 ASP A CA 1
ATOM 1399 C C . ASP A 1 175 ? 8.596 -7.672 -19.230 1.00 63.53 175 ASP A C 1
ATOM 1401 O O . ASP A 1 175 ? 8.172 -6.885 -18.377 1.00 63.53 175 ASP A O 1
ATOM 1405 N N . GLU A 1 176 ? 9.420 -7.283 -20.197 1.00 60.75 176 GLU A N 1
ATOM 1406 C CA . GLU A 1 176 ? 10.070 -5.973 -20.253 1.00 60.75 176 GLU A CA 1
ATOM 1407 C C . GLU A 1 176 ? 9.502 -5.052 -21.349 1.00 60.75 176 GLU A C 1
ATOM 1409 O O . GLU A 1 176 ? 9.812 -3.855 -21.387 1.00 60.75 176 GLU A O 1
ATOM 1414 N N . TRP A 1 177 ? 8.602 -5.574 -22.190 1.00 59.66 177 TRP A N 1
ATOM 1415 C CA . TRP A 1 177 ? 7.937 -4.829 -23.259 1.00 59.66 177 TRP A CA 1
ATOM 1416 C C . TRP A 1 177 ? 6.662 -4.109 -22.796 1.00 59.66 177 TRP A C 1
ATOM 1418 O O . TRP A 1 177 ? 5.806 -4.675 -22.116 1.00 59.66 177 TRP A O 1
ATOM 1428 N N . ASN A 1 178 ? 6.507 -2.859 -23.246 1.00 55.38 178 ASN A N 1
ATOM 1429 C CA . ASN A 1 178 ? 5.227 -2.148 -23.277 1.00 55.38 178 ASN A CA 1
ATOM 1430 C C . ASN A 1 178 ? 4.583 -2.408 -24.652 1.00 55.38 178 ASN A C 1
ATOM 1432 O O . ASN A 1 178 ? 5.053 -1.834 -25.636 1.00 55.38 178 ASN A O 1
ATOM 1436 N N . TYR A 1 179 ? 3.548 -3.248 -24.735 1.00 48.41 179 TYR A N 1
ATOM 1437 C CA . TYR A 1 179 ? 2.652 -3.288 -25.905 1.00 48.41 179 TYR A CA 1
ATOM 1438 C C . TYR A 1 179 ? 1.557 -2.221 -25.787 1.00 48.41 179 TYR A C 1
ATOM 1440 O O . TYR A 1 179 ? 1.091 -1.966 -24.645 1.00 48.41 179 TYR A O 1
#

Foldseek 3Di:
DPPCFDFDADPVRHGQGDRAFNDKDDAPDPPDQWTWTHHPVCWTWIAGSVVRDTDDFTFNDWDHDDPQKIFTHHPPDDADQDLLLLLLVDDFQDDLVNSNPDDSRVVSVQWGFMAGNVRHTLGGHTHGVSCVVQVVVLCVVVVSDRDDPLSNLVSSLVSSVRNDDDDPPDDDDPSNDND

Radius of gyration: 18.88 Å; chains: 1; bounding box: 44×30×58 Å